Protein AF-A0A414PH67-F1 (afdb_monomer_lite)

Organism: Bacteroides stercoris (NCBI:txid46506)

pLDDT: mean 75.71, std 13.13, range [43.91, 96.31]

Sequence (136 aa):
MNRTLLLMAVAAVATSGVKAQSVTYNHDSPKQNQITVMETGTGALSPELYYTLLHNKYKKSAASKNKLSFRTLAGVNLYNQTDEAEAIDSALVKRAEIEALNVADRQIDLAWLAEGDKINAQMERLQRNIDRIPLA

InterPro domains:
  IPR032492 Domain of unknown function DUF5045 [PF16464] (20-104)

Structure (mmCIF, N/CA/C/O backbone):
data_AF-A0A414PH67-F1
#
_entry.id   AF-A0A414PH67-F1
#
loop_
_atom_site.group_PDB
_atom_site.id
_atom_site.type_symbol
_atom_site.label_atom_id
_atom_site.label_alt_id
_atom_site.label_comp_id
_atom_site.label_asym_id
_atom_site.label_entity_id
_atom_site.label_seq_id
_atom_site.pdbx_PDB_ins_code
_atom_site.Cartn_x
_atom_site.Cartn_y
_atom_site.Cartn_z
_atom_site.occupancy
_atom_site.B_iso_or_equiv
_atom_site.auth_seq_id
_atom_site.auth_comp_id
_atom_site.auth_asym_id
_atom_site.auth_atom_id
_atom_site.pdbx_PDB_model_num
ATOM 1 N N . MET A 1 1 ? -44.692 -0.271 61.054 1.00 55.62 1 MET A N 1
ATOM 2 C CA . MET A 1 1 ? -43.403 0.014 60.385 1.00 55.62 1 MET A CA 1
ATOM 3 C C . MET A 1 1 ? -43.118 1.506 60.523 1.00 55.62 1 MET A C 1
ATOM 5 O O . MET A 1 1 ? -43.951 2.300 60.107 1.00 55.62 1 MET A O 1
ATOM 9 N N . ASN A 1 2 ? -42.031 1.890 61.199 1.00 71.19 2 ASN A N 1
ATOM 10 C CA . ASN A 1 2 ? -41.754 3.292 61.549 1.00 71.19 2 ASN A CA 1
ATOM 11 C C . ASN A 1 2 ? -41.468 4.132 60.291 1.00 71.19 2 ASN A C 1
ATOM 13 O O . ASN A 1 2 ? -40.775 3.665 59.390 1.00 71.19 2 ASN A O 1
ATOM 17 N N . ARG A 1 3 ? -41.973 5.375 60.233 1.00 72.75 3 ARG A N 1
ATOM 18 C CA . ARG A 1 3 ? -41.802 6.306 59.091 1.00 72.75 3 ARG A CA 1
ATOM 19 C C . ARG A 1 3 ? -40.335 6.502 58.683 1.00 72.75 3 ARG A C 1
ATOM 21 O O . ARG A 1 3 ? -40.037 6.630 57.501 1.00 72.75 3 ARG A O 1
ATOM 28 N N . THR A 1 4 ? -39.422 6.449 59.647 1.00 74.44 4 THR A N 1
ATOM 29 C CA . THR A 1 4 ? -37.966 6.472 59.444 1.00 74.44 4 THR A CA 1
ATOM 30 C C . THR A 1 4 ? -37.451 5.260 58.670 1.00 74.44 4 THR A C 1
ATOM 32 O O . THR A 1 4 ? -36.595 5.407 57.804 1.00 74.44 4 THR A O 1
ATOM 35 N N . LEU A 1 5 ? -38.003 4.073 58.928 1.00 73.38 5 LEU A N 1
ATOM 36 C CA . LEU A 1 5 ? -37.645 2.848 58.211 1.00 73.38 5 LEU A CA 1
ATOM 37 C C . LEU A 1 5 ? -38.124 2.902 56.753 1.00 73.38 5 LEU A C 1
ATOM 39 O O . LEU A 1 5 ? -37.423 2.457 55.850 1.00 73.38 5 LEU A O 1
ATOM 43 N N . LEU A 1 6 ? -39.298 3.501 56.525 1.00 75.12 6 LEU A N 1
ATOM 44 C CA . LEU A 1 6 ? -39.860 3.695 55.189 1.00 75.12 6 LEU A CA 1
ATOM 45 C C . LEU A 1 6 ? -39.010 4.669 54.356 1.00 75.12 6 LEU A C 1
ATOM 47 O O . LEU A 1 6 ? -38.718 4.394 53.198 1.00 75.12 6 LEU A O 1
ATOM 51 N N . LEU A 1 7 ? -38.568 5.778 54.956 1.00 74.50 7 LEU A N 1
ATOM 52 C CA . LEU A 1 7 ? -37.703 6.762 54.296 1.00 74.50 7 LEU A CA 1
ATOM 53 C C . LEU A 1 7 ? -36.320 6.188 53.958 1.00 74.50 7 LEU A C 1
ATOM 55 O O . LEU A 1 7 ? -35.813 6.435 52.867 1.00 74.50 7 LEU A O 1
ATOM 59 N N . MET A 1 8 ? -35.745 5.371 54.844 1.00 74.62 8 MET A N 1
ATOM 60 C CA . MET A 1 8 ? -34.492 4.655 54.572 1.00 74.62 8 MET A CA 1
ATOM 61 C C . MET A 1 8 ? -34.643 3.636 53.436 1.00 74.62 8 MET A C 1
ATOM 63 O O . MET A 1 8 ? -33.768 3.540 52.578 1.00 74.62 8 MET A O 1
ATOM 67 N N . ALA A 1 9 ? -35.767 2.916 53.385 1.00 72.31 9 ALA A N 1
ATOM 68 C CA . ALA A 1 9 ? -36.053 1.986 52.296 1.00 72.31 9 ALA A CA 1
ATOM 69 C C . ALA A 1 9 ? -36.214 2.713 50.949 1.00 72.31 9 ALA A C 1
ATOM 71 O O . ALA A 1 9 ? -35.656 2.277 49.946 1.00 72.31 9 ALA A O 1
ATOM 72 N N . VAL A 1 10 ? -36.907 3.856 50.925 1.00 73.25 10 VAL A N 1
ATOM 73 C CA . VAL A 1 10 ? -37.058 4.679 49.713 1.00 73.25 10 VAL A CA 1
ATOM 74 C C . VAL A 1 10 ? -35.713 5.255 49.260 1.00 73.25 10 VAL A C 1
ATOM 76 O O . VAL A 1 10 ? -35.418 5.226 48.068 1.00 73.25 10 VAL A O 1
ATOM 79 N N . ALA A 1 11 ? -34.864 5.706 50.187 1.00 67.00 11 ALA A N 1
ATOM 80 C CA . ALA A 1 11 ? -33.522 6.190 49.864 1.00 67.00 11 ALA A CA 1
ATOM 81 C C . ALA A 1 11 ? -32.620 5.078 49.294 1.00 67.00 11 ALA A C 1
ATOM 83 O O . ALA A 1 11 ? -31.913 5.309 48.316 1.00 67.00 11 ALA A O 1
ATOM 84 N N . ALA A 1 12 ? -32.687 3.860 49.844 1.00 64.81 12 ALA A N 1
ATOM 85 C CA . ALA A 1 12 ? -31.940 2.704 49.343 1.00 64.81 12 ALA A CA 1
ATOM 86 C C . ALA A 1 12 ? -32.423 2.232 47.957 1.00 64.81 12 ALA A C 1
ATOM 88 O O . ALA A 1 12 ? -31.626 1.806 47.122 1.00 64.81 12 ALA A O 1
ATOM 89 N N . VAL A 1 13 ? -33.726 2.342 47.677 1.00 65.06 13 VAL A N 1
ATOM 90 C CA . VAL A 1 13 ? -34.279 2.043 46.347 1.00 65.06 13 VAL A CA 1
ATOM 91 C C . VAL A 1 13 ? -33.908 3.139 45.343 1.00 65.06 13 VAL A C 1
ATOM 93 O O . VAL A 1 13 ? -33.532 2.823 44.215 1.00 65.06 13 VAL A O 1
ATOM 96 N N . ALA A 1 14 ? -33.916 4.413 45.744 1.00 61.00 14 ALA A N 1
ATOM 97 C CA . ALA A 1 14 ? -33.525 5.525 44.878 1.00 61.00 14 ALA A CA 1
ATOM 98 C C . ALA A 1 14 ? -32.042 5.458 44.457 1.00 61.00 14 ALA A C 1
ATOM 100 O O . ALA A 1 14 ? -31.715 5.778 43.315 1.00 61.00 14 ALA A O 1
ATOM 101 N N . THR A 1 15 ? -31.146 4.974 45.326 1.00 56.97 15 THR A N 1
ATOM 102 C CA . THR A 1 15 ? -29.723 4.783 44.985 1.00 56.97 15 THR A CA 1
ATOM 103 C C . THR A 1 15 ? -29.467 3.552 44.112 1.00 56.97 15 THR A C 1
ATOM 105 O O . THR A 1 15 ? -28.505 3.546 43.345 1.00 56.97 15 THR A O 1
ATOM 108 N N . SER A 1 16 ? -30.354 2.549 44.131 1.00 54.69 16 SER A N 1
ATOM 109 C CA . SER A 1 16 ? -30.274 1.376 43.241 1.00 54.69 16 SER A CA 1
ATOM 110 C C . SER A 1 16 ? -30.585 1.685 41.764 1.00 54.69 16 SER A C 1
ATOM 112 O O . SER A 1 16 ? -30.318 0.866 40.884 1.00 54.69 16 SER A O 1
ATOM 114 N N . GLY A 1 17 ? -31.111 2.884 41.481 1.00 49.34 17 GLY A N 1
ATOM 115 C CA . GLY A 1 17 ? -31.443 3.362 40.137 1.00 49.34 17 GLY A CA 1
ATOM 116 C C . GLY A 1 17 ? -30.322 4.119 39.420 1.00 49.34 17 GLY A C 1
ATOM 117 O O . GLY A 1 17 ? -30.466 4.412 38.232 1.00 49.34 17 GLY A O 1
ATOM 118 N N . VAL A 1 18 ? -29.197 4.416 40.084 1.00 47.62 18 VAL A N 1
ATOM 119 C CA . VAL A 1 18 ? -28.040 5.033 39.420 1.00 47.62 18 VAL A CA 1
ATOM 120 C C . VAL A 1 18 ? -27.330 3.953 38.610 1.00 47.62 18 VAL A C 1
ATOM 122 O O . VAL A 1 18 ? -26.322 3.376 39.014 1.00 47.62 18 VAL A O 1
ATOM 125 N N . LYS A 1 19 ? -27.871 3.664 37.424 1.00 49.44 19 LYS A N 1
ATOM 126 C CA . LYS A 1 19 ? -27.098 3.066 36.342 1.00 49.44 19 LYS A CA 1
ATOM 127 C C . LYS A 1 19 ? -25.987 4.068 36.051 1.00 49.44 19 LYS A C 1
ATOM 129 O O . LYS A 1 19 ? -26.201 5.036 35.326 1.00 49.44 19 LYS A O 1
ATOM 134 N N . ALA A 1 20 ? -24.811 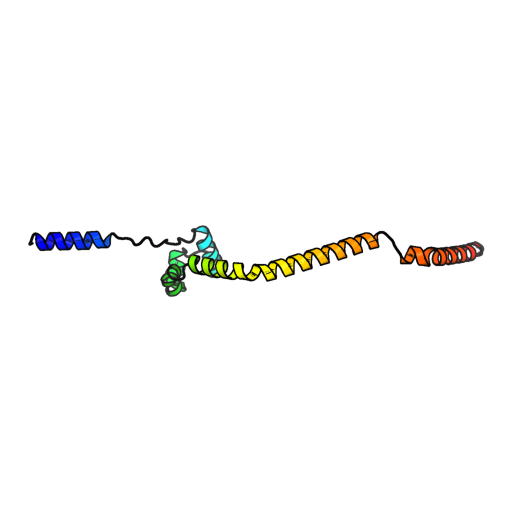3.861 36.647 1.00 43.91 20 ALA A N 1
ATOM 135 C CA . ALA A 1 20 ? -23.584 4.429 36.120 1.00 43.91 20 ALA A CA 1
ATOM 136 C C . ALA A 1 20 ? -23.653 4.225 34.607 1.00 43.91 20 ALA A C 1
ATOM 138 O O . ALA A 1 20 ? -23.951 3.113 34.160 1.00 43.91 20 ALA A O 1
ATOM 139 N N . GLN A 1 21 ? -23.498 5.303 33.843 1.00 43.97 21 GLN A N 1
ATOM 140 C CA . GLN A 1 21 ? -23.521 5.265 32.392 1.00 43.97 21 GLN A CA 1
ATOM 141 C C . GLN A 1 21 ? -22.289 4.475 31.941 1.00 43.97 21 GLN A C 1
ATOM 143 O O . GLN A 1 21 ? -21.279 5.024 31.515 1.00 43.97 21 GLN A O 1
ATOM 148 N N . SER A 1 22 ? -22.344 3.150 32.084 1.00 47.72 22 SER A N 1
ATOM 149 C CA . SER A 1 22 ? -21.497 2.264 31.329 1.00 47.72 22 SER A CA 1
ATOM 150 C C . SER A 1 22 ? -21.891 2.569 29.903 1.00 47.72 22 SER A C 1
ATOM 152 O O . SER A 1 22 ? -23.043 2.353 29.523 1.00 47.72 22 SER A O 1
ATOM 154 N N . VAL A 1 23 ? -20.963 3.114 29.129 1.00 46.81 23 VAL A N 1
ATOM 155 C CA . VAL A 1 23 ? -21.022 2.980 27.683 1.00 46.81 23 VAL A CA 1
ATOM 156 C C . VAL A 1 23 ? -20.987 1.476 27.456 1.00 46.81 23 VAL A C 1
ATOM 158 O O . VAL A 1 23 ? -19.926 0.857 27.407 1.00 46.81 23 VAL A O 1
ATOM 161 N N . THR A 1 24 ? -22.163 0.852 27.485 1.00 45.94 24 THR A N 1
ATOM 162 C CA . THR A 1 24 ? -22.323 -0.554 27.188 1.00 45.94 24 THR A CA 1
ATOM 163 C C . THR A 1 24 ? -22.006 -0.610 25.711 1.00 45.94 24 THR A C 1
ATOM 165 O O . THR A 1 24 ? -22.827 -0.239 24.876 1.00 45.94 24 THR A O 1
ATOM 168 N N . TYR A 1 25 ? -20.758 -0.945 25.388 1.00 55.03 25 TYR A N 1
ATOM 169 C CA . TYR A 1 25 ? -20.358 -1.262 24.033 1.00 55.03 25 TYR A CA 1
ATOM 170 C C . TYR A 1 25 ? -21.106 -2.540 23.661 1.00 55.03 25 TYR A C 1
ATOM 172 O O . TYR A 1 25 ? -20.607 -3.654 23.807 1.00 55.03 25 TYR A O 1
ATOM 180 N N . ASN A 1 26 ? -22.362 -2.363 23.257 1.00 54.97 26 ASN A N 1
ATOM 181 C CA . ASN A 1 26 ? -23.106 -3.358 22.527 1.00 54.97 26 ASN A CA 1
ATOM 182 C C . ASN A 1 26 ? -22.326 -3.510 21.231 1.00 54.97 26 ASN A C 1
ATOM 184 O O . ASN A 1 26 ? -22.319 -2.614 20.387 1.00 54.97 26 ASN A O 1
ATOM 188 N N . HIS A 1 27 ? -21.575 -4.602 21.111 1.00 57.59 27 HIS A N 1
ATOM 189 C CA . HIS A 1 27 ? -21.061 -4.965 19.805 1.00 57.59 27 HIS A CA 1
ATOM 190 C C . HIS A 1 27 ? -22.285 -5.085 18.901 1.00 57.59 27 HIS A C 1
ATOM 192 O O . HIS A 1 27 ? -23.223 -5.807 19.238 1.00 57.59 27 HIS A O 1
ATOM 198 N N . ASP A 1 28 ? -22.286 -4.338 17.804 1.00 62.84 28 ASP A N 1
ATOM 199 C CA . ASP A 1 28 ? -23.371 -4.366 16.835 1.00 62.84 28 ASP A CA 1
ATOM 200 C C . ASP A 1 28 ? -23.684 -5.828 16.483 1.00 62.84 28 ASP A C 1
ATOM 202 O O . ASP A 1 28 ? -22.756 -6.603 16.217 1.00 62.84 28 ASP A O 1
ATOM 206 N N . SER A 1 29 ? -24.960 -6.224 16.527 1.00 65.19 29 SER A N 1
ATOM 207 C CA . SER A 1 29 ? -25.392 -7.620 16.326 1.00 65.19 29 SER A CA 1
ATOM 208 C C . SER A 1 29 ? -24.732 -8.299 15.106 1.00 65.19 29 SER A C 1
ATOM 210 O O . SER A 1 29 ? -24.298 -9.448 15.237 1.00 65.19 29 SER A O 1
ATOM 212 N N . PRO A 1 30 ? -24.511 -7.605 13.967 1.00 65.62 30 PRO A N 1
ATOM 213 C CA . PRO A 1 30 ? -23.796 -8.178 12.826 1.00 65.62 30 PRO A CA 1
ATOM 214 C C . PRO A 1 30 ? -22.339 -8.570 13.119 1.00 65.62 30 PRO A C 1
ATOM 216 O O . PRO A 1 30 ? -21.874 -9.613 12.666 1.00 65.62 30 PRO A O 1
ATOM 219 N N . LYS A 1 31 ? -21.607 -7.770 13.906 1.00 65.25 31 LYS A N 1
ATOM 220 C CA . LYS A 1 31 ? -20.196 -8.042 14.241 1.00 65.25 31 LYS A CA 1
ATOM 221 C C . LYS A 1 31 ? -20.057 -9.195 15.223 1.00 65.25 31 LYS A C 1
ATOM 223 O O . LYS A 1 31 ? -19.097 -9.955 15.147 1.00 65.25 31 LYS A O 1
ATOM 228 N N . GLN A 1 32 ? -21.013 -9.323 16.137 1.00 69.62 32 GLN A N 1
ATOM 229 C CA . GLN A 1 32 ? -21.071 -10.467 17.036 1.00 69.62 32 GLN A CA 1
ATOM 230 C C . GLN A 1 32 ? -21.346 -11.759 16.262 1.00 69.62 32 GLN A C 1
ATOM 232 O O . GLN A 1 32 ? -20.598 -12.721 16.409 1.00 69.62 32 GLN A O 1
ATOM 237 N N . ASN A 1 33 ? -22.347 -11.746 15.374 1.00 68.19 33 ASN A N 1
ATOM 238 C CA . ASN A 1 33 ? -22.663 -12.896 14.529 1.00 68.19 33 ASN A CA 1
ATOM 239 C C . ASN A 1 33 ? -21.486 -13.299 13.636 1.00 68.19 33 ASN A C 1
ATOM 241 O O . ASN A 1 33 ? -21.255 -14.488 13.453 1.00 68.19 33 ASN A O 1
ATOM 245 N N . GLN A 1 34 ? -20.704 -12.343 13.127 1.00 70.25 34 GLN A N 1
ATOM 246 C CA . GLN A 1 34 ? -19.518 -12.654 12.329 1.00 70.25 34 GLN A CA 1
ATOM 247 C C . GLN A 1 34 ? -18.483 -13.466 13.123 1.00 70.25 34 GLN A C 1
ATOM 249 O O . GLN A 1 34 ? -17.988 -14.474 12.627 1.00 70.25 34 GLN A O 1
ATOM 254 N N . ILE A 1 35 ? -18.187 -13.068 14.365 1.00 66.94 35 ILE A N 1
ATOM 255 C CA . ILE A 1 35 ? -17.257 -13.806 15.234 1.00 66.94 35 ILE A CA 1
ATOM 256 C C . ILE A 1 35 ? -17.841 -15.177 15.593 1.00 66.94 35 ILE A C 1
ATOM 258 O O . ILE A 1 35 ? -17.153 -16.184 15.485 1.00 66.94 35 ILE A O 1
ATOM 262 N N . THR A 1 36 ? -19.131 -15.248 15.925 1.00 67.50 36 THR A N 1
ATOM 263 C CA . THR A 1 36 ? -19.800 -16.513 16.257 1.00 67.50 36 THR A CA 1
ATOM 264 C C . THR A 1 36 ? -19.827 -17.499 15.086 1.00 67.50 36 THR A C 1
ATOM 266 O O . THR A 1 36 ? -19.603 -18.693 15.286 1.00 67.50 36 THR A O 1
ATOM 269 N N . VAL A 1 37 ? -20.065 -17.032 13.858 1.00 68.44 37 VAL A N 1
ATOM 270 C CA . VAL A 1 37 ? -20.004 -17.875 12.655 1.00 68.44 37 VAL A CA 1
ATOM 271 C C . VAL A 1 37 ? -18.573 -18.354 12.404 1.00 68.44 37 VAL A C 1
ATOM 273 O O . VAL A 1 37 ? -18.385 -19.536 12.132 1.00 68.44 37 VAL A O 1
ATOM 276 N N . MET A 1 38 ? -17.570 -17.483 12.561 1.00 70.75 38 MET A N 1
ATOM 277 C CA . MET A 1 38 ? -16.163 -17.866 12.387 1.00 70.75 38 MET A CA 1
ATOM 278 C C . MET A 1 38 ? -15.673 -18.860 13.448 1.00 70.75 38 MET A C 1
ATOM 280 O O . MET A 1 38 ? -14.887 -19.744 13.124 1.00 70.75 38 MET A O 1
ATOM 284 N N . GLU A 1 39 ? -16.134 -18.749 14.695 1.00 69.31 39 GLU A N 1
ATOM 285 C CA . GLU A 1 39 ? -15.643 -19.582 15.803 1.00 69.31 39 GLU A CA 1
ATOM 286 C C . GLU A 1 39 ? -16.446 -20.881 15.999 1.00 69.31 39 GLU A C 1
ATOM 288 O O . GLU A 1 39 ? -15.883 -21.887 16.424 1.00 69.31 39 GLU A O 1
ATOM 293 N N . THR A 1 40 ? -17.740 -20.903 15.659 1.00 64.81 40 THR A N 1
ATOM 294 C CA . THR A 1 40 ? -18.613 -22.087 15.845 1.00 64.81 40 THR A CA 1
ATOM 295 C C . THR A 1 40 ? -18.947 -22.811 14.537 1.00 64.81 40 THR A C 1
ATOM 297 O O . THR A 1 40 ? -19.612 -23.845 14.559 1.00 64.81 40 THR A O 1
ATOM 300 N N . GLY A 1 41 ? -18.549 -22.263 13.384 1.00 62.00 41 GLY A N 1
ATOM 301 C CA . GLY A 1 41 ? -18.748 -22.843 12.050 1.00 62.00 41 GLY A CA 1
ATOM 302 C C . GLY A 1 41 ? -20.193 -22.851 11.529 1.00 62.00 41 GLY A C 1
ATOM 303 O O . GLY A 1 41 ? -20.397 -22.910 10.322 1.00 62.00 41 GLY A O 1
ATOM 304 N N . THR A 1 42 ? -21.205 -22.765 12.400 1.00 61.44 42 THR A N 1
ATOM 305 C CA . THR A 1 42 ? -22.628 -22.913 12.022 1.00 61.44 42 THR A CA 1
ATOM 306 C C . THR A 1 42 ? -23.541 -21.782 12.495 1.00 61.44 42 THR A C 1
ATOM 308 O O . THR A 1 42 ? -24.713 -21.763 12.135 1.00 61.44 42 THR A O 1
ATOM 311 N N . GLY A 1 43 ? -23.049 -20.837 13.306 1.00 62.16 43 GLY A N 1
ATOM 312 C CA . GLY A 1 43 ? -23.868 -19.732 13.830 1.00 62.16 43 GLY A CA 1
ATOM 313 C C . GLY A 1 43 ? -25.056 -20.168 14.705 1.00 62.16 43 GLY A C 1
ATOM 314 O O . GLY A 1 43 ? -25.951 -19.367 14.953 1.00 62.16 43 GLY A O 1
ATOM 315 N N . ALA A 1 44 ? -25.089 -21.425 15.167 1.00 65.12 44 ALA A N 1
ATOM 316 C CA . ALA A 1 44 ? -26.235 -22.001 15.877 1.00 65.12 44 ALA A CA 1
ATOM 317 C C . ALA A 1 44 ? -26.466 -21.403 17.278 1.00 65.12 44 ALA A C 1
ATOM 319 O O . ALA A 1 44 ? -27.573 -21.464 17.811 1.00 65.12 44 ALA A O 1
ATOM 320 N N . LEU A 1 45 ? -25.425 -20.834 17.890 1.00 67.81 45 LEU A N 1
ATOM 321 C CA . LEU A 1 45 ? -25.516 -20.159 19.180 1.00 67.81 45 LEU A CA 1
ATOM 322 C C . LEU A 1 45 ? -25.716 -18.663 18.945 1.00 67.81 45 LEU A C 1
ATOM 324 O O . LEU A 1 45 ? -24.986 -18.065 18.163 1.00 67.81 45 LEU A O 1
ATOM 328 N N . SER A 1 46 ? -26.657 -18.032 19.653 1.00 74.12 46 SER A N 1
ATOM 329 C CA . SER A 1 46 ? -26.679 -16.567 19.688 1.00 74.12 46 SER A CA 1
ATOM 330 C C . SER A 1 46 ? -25.391 -16.061 20.349 1.00 74.12 46 SER A C 1
ATOM 332 O O . SER A 1 46 ? -24.855 -16.744 21.231 1.00 74.12 46 SER A O 1
ATOM 334 N N . PRO A 1 47 ? -24.884 -14.871 19.991 1.00 72.50 47 PRO A N 1
ATOM 335 C CA . PRO A 1 47 ? -23.651 -14.358 20.580 1.00 72.50 47 PRO A CA 1
ATOM 336 C C . PRO A 1 47 ? -23.669 -14.299 22.107 1.00 72.50 47 PRO A C 1
ATOM 338 O O . PRO A 1 47 ? -22.673 -14.597 22.763 1.00 72.50 47 PRO A O 1
ATOM 341 N N . GLU A 1 48 ? -24.823 -13.971 22.686 1.00 78.19 48 GLU A N 1
ATOM 342 C CA . GLU A 1 48 ? -25.005 -13.946 24.134 1.00 78.19 48 GLU A CA 1
ATOM 343 C C . GLU A 1 48 ? -24.821 -15.338 24.753 1.00 78.19 48 GLU A C 1
ATOM 345 O O . GLU A 1 48 ? -24.139 -15.478 25.773 1.00 78.19 48 GLU A O 1
ATOM 350 N N . LEU A 1 49 ? -25.363 -16.384 24.120 1.00 80.38 49 LEU A N 1
ATOM 351 C CA . LEU A 1 49 ? -25.193 -17.763 24.576 1.00 80.38 49 LEU A CA 1
ATOM 352 C C . LEU A 1 49 ? -23.750 -18.237 24.366 1.00 80.38 49 LEU A C 1
ATOM 354 O O . LEU A 1 49 ? -23.147 -18.795 25.280 1.00 80.38 49 LEU A O 1
ATOM 358 N N . TYR A 1 50 ? -23.171 -17.939 23.203 1.00 80.56 50 TYR A N 1
ATOM 359 C CA . TYR A 1 50 ? -21.791 -18.264 22.853 1.00 80.56 50 TYR A CA 1
ATOM 360 C C . TYR A 1 50 ? -20.789 -17.700 23.875 1.00 80.56 50 TYR A C 1
ATOM 362 O O . TYR A 1 50 ? -20.012 -18.445 24.481 1.00 80.56 50 TYR A O 1
ATOM 370 N N . TYR A 1 51 ? -20.850 -16.390 24.143 1.00 79.94 51 TYR A N 1
ATOM 371 C CA . TYR A 1 51 ? -19.945 -15.743 25.092 1.00 79.94 51 TYR A CA 1
ATOM 372 C C . TYR A 1 51 ? -20.213 -16.147 26.542 1.00 79.94 51 TYR A C 1
ATOM 374 O O . TYR A 1 51 ? -19.296 -16.113 27.357 1.00 79.94 51 TYR A O 1
ATOM 382 N N . THR A 1 52 ? -21.432 -16.556 26.887 1.00 84.00 52 THR A N 1
ATOM 383 C CA . THR A 1 52 ? -21.744 -17.029 28.243 1.00 84.00 52 THR A CA 1
ATOM 384 C C . THR A 1 52 ? -21.236 -18.448 28.488 1.00 84.00 52 THR A C 1
ATOM 386 O O . THR A 1 52 ? -20.699 -18.714 29.563 1.00 84.00 52 THR A O 1
ATOM 389 N N . LEU A 1 53 ? -21.370 -19.347 27.510 1.00 84.06 53 LEU A N 1
ATOM 390 C CA . LEU A 1 53 ? -20.991 -20.755 27.653 1.00 84.06 53 LEU A CA 1
ATOM 391 C C . LEU A 1 53 ? -19.489 -20.976 27.460 1.00 84.06 53 LEU A C 1
ATOM 393 O O . LEU A 1 53 ? -18.868 -21.679 28.252 1.00 84.06 53 LEU A O 1
ATOM 397 N N . LEU A 1 54 ? -18.900 -20.357 26.435 1.00 83.38 54 LEU A N 1
ATOM 398 C CA . LEU A 1 54 ? -17.532 -20.665 26.007 1.00 83.38 54 LEU A CA 1
ATOM 399 C C . LEU A 1 54 ? -16.520 -19.577 26.396 1.00 83.38 54 LEU A C 1
ATOM 401 O O . LEU A 1 54 ? -15.348 -19.872 26.606 1.00 83.38 54 LEU A O 1
ATOM 405 N N . HIS A 1 55 ? -16.961 -18.325 26.572 1.00 80.31 55 HIS A N 1
ATOM 406 C CA . HIS A 1 55 ? -16.065 -17.170 26.744 1.00 80.31 55 HIS A CA 1
ATOM 407 C C . HIS A 1 55 ? -16.459 -16.242 27.913 1.00 80.31 55 HIS A C 1
ATOM 409 O O . HIS A 1 55 ? -16.243 -15.027 27.878 1.00 80.31 55 HIS A O 1
ATOM 415 N N . ASN A 1 56 ? -16.994 -16.809 29.003 1.00 84.25 56 ASN A N 1
ATOM 416 C CA . ASN A 1 56 ? -17.588 -16.040 30.109 1.00 84.25 56 ASN A CA 1
ATOM 417 C C . ASN A 1 56 ? -16.587 -15.094 30.800 1.00 84.25 56 ASN A C 1
ATOM 419 O O . ASN A 1 56 ? -16.913 -13.969 31.179 1.00 84.25 56 ASN A O 1
ATOM 423 N N . LYS A 1 57 ? -15.326 -15.529 30.939 1.00 82.44 57 LYS A N 1
ATOM 424 C CA . LYS A 1 57 ? -14.247 -14.696 31.502 1.00 82.44 57 LYS A CA 1
ATOM 425 C C . LYS A 1 57 ? -13.979 -13.457 30.642 1.00 82.44 57 LYS A C 1
ATOM 427 O O . LYS A 1 57 ? -13.774 -12.365 31.176 1.00 82.44 57 LYS A O 1
ATOM 432 N N . TYR A 1 58 ? -14.004 -13.618 29.318 1.00 77.94 58 TYR A N 1
ATOM 433 C CA . TYR A 1 58 ? -13.863 -12.507 28.383 1.00 77.94 58 TYR A CA 1
ATOM 434 C C . TYR A 1 58 ? -15.060 -11.561 28.501 1.00 77.94 58 TYR A C 1
ATOM 436 O O . TYR A 1 58 ? -14.855 -10.381 28.761 1.00 77.94 58 TYR A O 1
ATOM 444 N N . LYS A 1 59 ? -16.296 -12.077 28.456 1.00 80.12 59 LYS A N 1
ATOM 445 C CA . LYS A 1 59 ? -17.529 -11.281 28.607 1.00 80.12 59 LYS A CA 1
ATOM 446 C C . LYS A 1 59 ? -17.514 -10.385 29.854 1.00 80.12 59 LYS A C 1
ATOM 448 O O . LYS A 1 59 ? -17.817 -9.200 29.765 1.00 80.12 59 LYS A O 1
ATOM 453 N N . LYS A 1 60 ? -17.0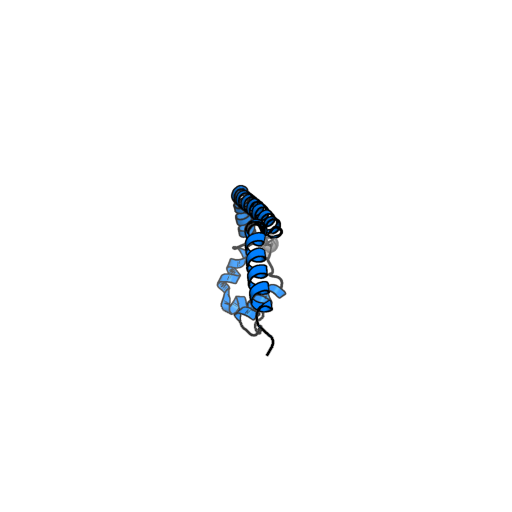95 -10.927 31.004 1.00 81.69 60 LYS A N 1
ATOM 454 C CA . LYS A 1 60 ? -17.026 -10.194 32.284 1.00 81.69 60 LYS A CA 1
ATOM 455 C C . LYS A 1 60 ? -15.975 -9.077 32.315 1.00 81.69 60 LYS A C 1
ATOM 457 O O . LYS A 1 60 ? -16.144 -8.118 33.058 1.00 81.69 60 LYS A O 1
ATOM 462 N N . SER A 1 61 ? -14.896 -9.198 31.540 1.00 76.00 61 SER A N 1
ATOM 463 C CA . SER A 1 61 ? -13.782 -8.233 31.522 1.00 76.00 61 SER A CA 1
ATOM 464 C C . SER A 1 61 ? -13.734 -7.363 30.263 1.00 76.00 61 SER A C 1
ATOM 466 O O . SER A 1 61 ? -12.977 -6.401 30.206 1.00 76.00 61 SER A O 1
ATOM 468 N N . ALA A 1 62 ? -14.545 -7.655 29.247 1.00 72.44 62 ALA A N 1
ATOM 469 C CA . ALA A 1 62 ? -14.535 -6.925 27.983 1.00 72.44 62 ALA A CA 1
ATOM 470 C C . ALA A 1 62 ? -14.909 -5.445 28.163 1.00 72.44 62 ALA A C 1
ATOM 472 O O . ALA A 1 62 ? -14.298 -4.580 27.540 1.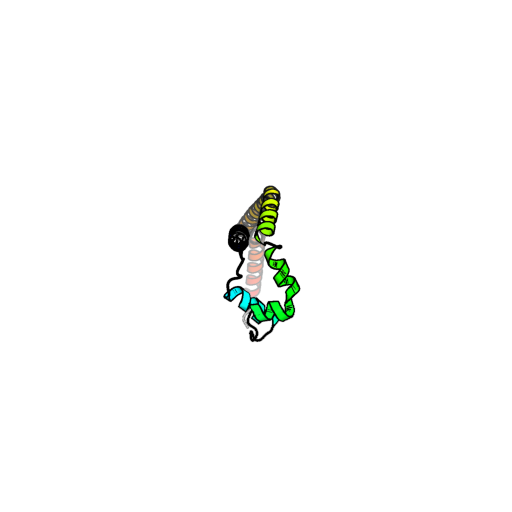00 72.44 62 ALA A O 1
ATOM 473 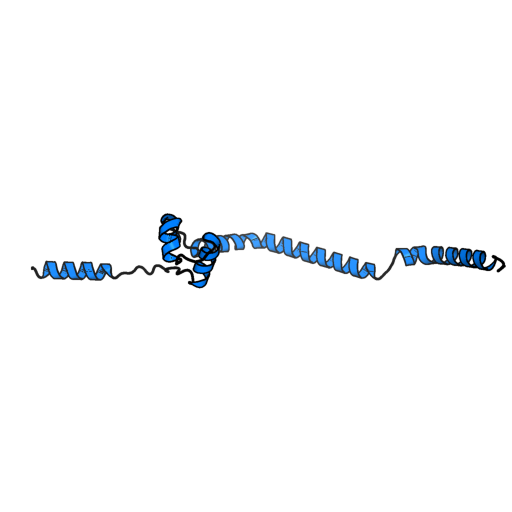N N . ALA A 1 63 ? -15.854 -5.147 29.062 1.00 67.69 63 ALA A N 1
ATOM 474 C CA . ALA A 1 63 ? -16.258 -3.774 29.367 1.00 67.69 63 ALA A CA 1
ATOM 475 C C . ALA A 1 63 ? -15.151 -2.969 30.074 1.00 67.69 63 ALA A C 1
ATOM 477 O O . ALA A 1 63 ? -14.995 -1.779 29.807 1.00 67.69 63 ALA A O 1
ATOM 478 N N . SER A 1 64 ? -14.360 -3.610 30.946 1.00 66.19 64 SER A N 1
ATOM 479 C CA . SER A 1 64 ? -13.233 -2.955 31.626 1.00 66.19 64 SER A CA 1
ATOM 480 C C . SER A 1 64 ? -12.008 -2.813 30.724 1.00 66.19 64 SER A C 1
ATOM 482 O O . SER A 1 64 ? -11.263 -1.845 30.846 1.00 66.19 64 SER A O 1
ATOM 484 N N . LYS A 1 65 ? -11.839 -3.709 29.746 1.00 66.12 65 LYS A N 1
ATOM 485 C CA . LYS A 1 65 ? -10.861 -3.598 28.651 1.00 66.12 65 LYS A CA 1
ATOM 486 C C . LYS A 1 65 ? -11.342 -2.652 27.547 1.00 66.12 65 LYS A C 1
ATOM 488 O O . LYS A 1 65 ? -11.220 -2.965 26.363 1.00 66.12 65 LYS A O 1
ATOM 493 N N . ASN A 1 66 ? -11.920 -1.520 27.945 1.00 62.88 66 ASN A N 1
ATOM 494 C CA . ASN A 1 66 ? -12.550 -0.551 27.063 1.00 62.88 66 ASN A CA 1
ATOM 495 C C . ASN A 1 66 ? -11.662 -0.282 25.836 1.00 62.88 66 ASN A C 1
ATOM 497 O O . ASN A 1 66 ? -10.563 0.255 25.942 1.00 62.88 66 ASN A O 1
ATOM 501 N N . LYS A 1 67 ? -12.142 -0.657 24.646 1.00 66.75 67 LYS A N 1
ATOM 502 C CA . LYS A 1 67 ? -11.409 -0.425 23.395 1.00 66.75 67 LYS A CA 1
ATOM 503 C C . LYS A 1 67 ? -11.109 1.058 23.185 1.00 66.75 67 LYS A C 1
ATOM 505 O O . LYS A 1 67 ? -10.158 1.376 22.484 1.00 66.75 67 LYS A O 1
ATOM 510 N N . LEU A 1 68 ? -11.889 1.957 23.787 1.00 66.88 68 LEU A N 1
ATOM 511 C CA . LEU A 1 68 ? -11.648 3.391 23.729 1.00 66.88 68 LEU A CA 1
ATOM 512 C C . LEU A 1 68 ? -10.313 3.771 24.371 1.00 66.88 68 LEU A C 1
ATOM 514 O O . LEU A 1 68 ? -9.553 4.476 23.727 1.00 66.88 68 LEU A O 1
ATOM 518 N N . SER A 1 69 ? -9.974 3.272 25.564 1.00 68.56 69 SER A N 1
ATOM 519 C CA . SER A 1 69 ? -8.698 3.617 26.210 1.00 68.56 69 SER A CA 1
ATOM 520 C C . SER A 1 69 ? -7.498 3.053 25.447 1.00 68.56 69 SER A C 1
ATOM 522 O O . SER A 1 69 ? -6.502 3.752 25.289 1.00 68.56 69 SER A O 1
ATOM 524 N N . PHE A 1 70 ? -7.614 1.848 24.880 1.00 71.50 70 PHE A N 1
ATOM 525 C CA . PHE A 1 70 ? -6.597 1.315 23.965 1.00 71.50 70 PHE A CA 1
ATOM 526 C C . PHE A 1 70 ? -6.463 2.150 22.684 1.00 71.50 70 PHE A C 1
ATOM 528 O O . PHE A 1 70 ? -5.346 2.404 22.244 1.00 71.50 70 PHE A O 1
ATOM 535 N N . ARG A 1 71 ? -7.577 2.616 22.101 1.00 72.56 71 ARG A N 1
ATOM 536 C CA . ARG A 1 71 ? -7.561 3.503 20.924 1.00 72.56 71 ARG A CA 1
ATOM 537 C C . ARG A 1 71 ? -6.964 4.868 21.246 1.00 72.56 71 ARG A C 1
ATOM 539 O O . ARG A 1 71 ? -6.218 5.387 20.429 1.00 72.56 71 ARG A O 1
ATOM 546 N N . THR A 1 72 ? -7.247 5.423 22.421 1.00 76.69 72 THR A N 1
ATOM 547 C CA . THR A 1 72 ? -6.656 6.685 22.872 1.00 76.69 72 THR A CA 1
ATOM 548 C C . THR A 1 72 ? -5.154 6.534 23.079 1.00 76.69 72 THR A C 1
ATOM 550 O O . THR A 1 72 ? -4.397 7.349 22.571 1.00 76.69 72 THR A O 1
ATOM 553 N N . LEU A 1 73 ? -4.704 5.470 23.753 1.00 78.31 73 LEU A N 1
ATOM 554 C CA . LEU A 1 73 ? -3.277 5.225 23.976 1.00 78.31 73 LEU A CA 1
ATOM 555 C C . LEU A 1 73 ? -2.525 4.986 22.658 1.00 78.31 73 LEU A C 1
ATOM 557 O O . LEU A 1 73 ? -1.457 5.551 22.448 1.00 78.31 73 LEU A O 1
ATOM 561 N N . ALA A 1 74 ? -3.099 4.192 21.750 1.00 76.62 74 ALA A N 1
ATOM 562 C CA . ALA A 1 74 ? -2.543 4.001 20.414 1.00 76.62 74 ALA A CA 1
ATOM 563 C C . ALA A 1 74 ? -2.501 5.319 19.625 1.00 76.62 74 ALA A C 1
ATOM 565 O O . ALA A 1 74 ? -1.490 5.615 19.002 1.00 76.62 74 ALA A O 1
ATOM 566 N N . GLY A 1 75 ? -3.554 6.139 19.706 1.00 76.06 75 GLY A N 1
ATOM 567 C CA . GLY A 1 75 ? -3.597 7.467 19.094 1.00 76.06 75 GLY A CA 1
ATOM 568 C C . GLY A 1 75 ? -2.506 8.403 19.616 1.00 76.06 75 GLY A C 1
ATOM 569 O O . GLY A 1 75 ? -1.852 9.062 18.820 1.00 76.06 75 GLY A O 1
ATOM 570 N N . VAL A 1 76 ? -2.252 8.412 20.930 1.00 77.12 76 VAL A N 1
ATOM 571 C CA . VAL A 1 76 ? -1.149 9.182 21.533 1.00 77.12 76 VAL A CA 1
ATOM 572 C C . VAL A 1 76 ? 0.209 8.702 21.019 1.00 77.12 76 VAL A C 1
ATOM 574 O O . VAL A 1 76 ? 1.049 9.524 20.674 1.00 77.12 76 VAL A O 1
ATOM 577 N N . ASN A 1 77 ? 0.418 7.389 20.901 1.00 72.62 77 ASN A N 1
ATOM 578 C CA . ASN A 1 77 ? 1.677 6.846 20.383 1.00 72.62 77 ASN A CA 1
ATOM 579 C C . ASN A 1 77 ? 1.915 7.175 18.899 1.00 72.62 77 ASN A C 1
ATOM 581 O O . ASN A 1 77 ? 3.067 7.334 18.504 1.00 72.62 77 ASN A O 1
ATOM 585 N N . LEU A 1 78 ? 0.857 7.315 18.090 1.00 71.19 78 LEU A N 1
ATOM 586 C CA . LEU A 1 78 ? 0.970 7.715 16.682 1.00 71.19 78 LEU A CA 1
ATOM 587 C C . LEU A 1 78 ? 1.479 9.155 16.512 1.00 71.19 78 LEU A C 1
ATOM 589 O O . LEU A 1 78 ? 2.145 9.437 15.523 1.00 71.19 78 LEU A O 1
ATOM 593 N N . TYR A 1 79 ? 1.230 10.055 17.471 1.00 67.19 79 TYR A N 1
ATOM 594 C CA . TYR A 1 79 ? 1.765 11.423 17.401 1.00 67.19 79 TYR A CA 1
ATOM 595 C C . TYR A 1 79 ? 3.294 11.472 17.433 1.00 67.19 79 TYR A C 1
ATOM 597 O O . TYR A 1 79 ? 3.874 12.400 16.887 1.00 67.19 79 TYR A O 1
ATOM 605 N N . ASN A 1 80 ? 3.947 10.469 18.023 1.00 72.75 80 ASN A N 1
ATOM 606 C CA . ASN A 1 80 ? 5.407 10.396 18.068 1.00 72.75 80 ASN A CA 1
ATOM 607 C C . ASN A 1 80 ? 6.014 9.771 16.797 1.00 72.75 80 ASN A C 1
ATOM 609 O O . ASN A 1 80 ? 7.229 9.649 16.711 1.00 72.75 80 ASN A O 1
ATOM 613 N N . GLN A 1 81 ? 5.187 9.343 15.835 1.00 76.50 81 GLN A N 1
ATOM 614 C CA . GLN A 1 81 ? 5.622 8.709 14.581 1.00 76.50 81 GLN A CA 1
ATOM 615 C C . GLN A 1 81 ? 5.608 9.681 13.392 1.00 76.50 81 GLN A C 1
ATOM 617 O O . GLN A 1 81 ? 5.724 9.249 12.247 1.00 76.50 81 GLN A O 1
ATOM 622 N N . THR A 1 82 ? 5.456 10.987 13.632 1.00 81.06 82 THR A N 1
ATOM 623 C CA . THR A 1 82 ? 5.485 12.011 12.574 1.00 81.06 82 THR A CA 1
ATOM 624 C C . THR A 1 82 ? 6.784 11.967 11.785 1.00 81.06 82 THR A C 1
ATOM 626 O O . THR A 1 82 ? 6.753 11.956 10.560 1.00 81.06 82 THR A O 1
ATOM 629 N N . ASP A 1 83 ? 7.908 11.852 12.487 1.00 82.50 83 ASP A N 1
ATOM 630 C CA . ASP A 1 83 ? 9.238 11.900 11.884 1.00 82.50 83 ASP A CA 1
ATOM 631 C C . ASP A 1 83 ? 9.508 10.637 11.051 1.00 82.50 83 ASP A C 1
ATOM 633 O O . ASP A 1 83 ? 10.090 10.699 9.970 1.00 82.50 83 ASP A O 1
ATOM 637 N N . GLU A 1 84 ? 9.026 9.479 11.519 1.00 83.06 84 GLU A N 1
ATOM 638 C CA . GLU A 1 84 ? 9.084 8.221 10.768 1.00 83.06 84 GLU A CA 1
ATOM 639 C C . GLU A 1 84 ? 8.208 8.284 9.512 1.00 83.06 84 GLU A C 1
ATOM 641 O O . GLU A 1 84 ? 8.635 7.863 8.435 1.00 83.06 84 GLU A O 1
ATOM 646 N N . ALA A 1 85 ? 6.999 8.841 9.628 1.00 83.50 85 ALA A N 1
ATOM 647 C CA . ALA A 1 85 ? 6.099 9.022 8.497 1.00 83.50 85 ALA A CA 1
ATOM 648 C C . ALA A 1 85 ? 6.691 9.976 7.445 1.00 83.50 85 ALA A C 1
ATOM 650 O O . ALA A 1 85 ? 6.639 9.671 6.255 1.00 83.50 85 ALA A O 1
ATOM 651 N N . GLU A 1 86 ? 7.306 11.083 7.869 1.00 86.38 86 GLU A N 1
ATOM 652 C CA . GLU A 1 86 ? 7.966 12.046 6.980 1.00 86.38 86 GLU A CA 1
ATOM 653 C C . GLU A 1 86 ? 9.208 11.446 6.302 1.00 86.38 86 GLU A C 1
ATOM 655 O O . GLU A 1 86 ? 9.422 11.630 5.101 1.00 86.38 86 GLU A O 1
ATOM 660 N N . ALA A 1 87 ? 10.000 10.651 7.030 1.00 89.00 87 ALA A N 1
ATOM 661 C CA . ALA A 1 87 ? 11.137 9.936 6.458 1.00 89.00 87 ALA A CA 1
ATOM 662 C C . ALA A 1 87 ? 10.704 8.922 5.384 1.00 89.00 87 ALA A C 1
ATOM 664 O O . ALA A 1 87 ? 11.343 8.824 4.330 1.00 89.00 87 ALA A O 1
ATOM 665 N N . ILE A 1 88 ? 9.614 8.186 5.629 1.00 89.19 88 ILE A N 1
ATOM 666 C CA . ILE A 1 88 ? 9.035 7.247 4.659 1.00 89.19 88 ILE A CA 1
ATOM 667 C C . ILE A 1 88 ? 8.519 7.997 3.429 1.00 89.19 88 ILE A C 1
ATOM 669 O O . ILE A 1 88 ? 8.834 7.595 2.308 1.00 89.19 88 ILE A O 1
ATOM 673 N N . ASP A 1 89 ? 7.770 9.082 3.619 1.00 93.12 89 ASP A N 1
ATOM 674 C CA . ASP A 1 89 ? 7.231 9.882 2.516 1.00 93.12 89 ASP A CA 1
ATOM 675 C C . ASP A 1 89 ? 8.357 10.442 1.636 1.00 93.12 89 ASP A C 1
ATOM 677 O O . ASP A 1 89 ? 8.378 10.228 0.423 1.00 93.12 89 ASP A O 1
ATOM 681 N N . SER A 1 90 ? 9.389 11.027 2.252 1.00 91.44 90 SER A N 1
ATOM 682 C CA . SER A 1 90 ? 10.565 11.528 1.534 1.00 91.44 90 SER A CA 1
ATOM 683 C C . SER A 1 90 ? 11.271 10.431 0.727 1.00 91.44 90 SER A C 1
ATOM 685 O O . SER A 1 90 ? 11.675 10.651 -0.419 1.00 91.44 90 SER A O 1
ATOM 687 N N . ALA A 1 91 ? 11.411 9.228 1.294 1.00 92.50 91 ALA A N 1
ATOM 688 C CA . ALA A 1 91 ? 12.013 8.096 0.597 1.00 92.50 91 ALA A CA 1
ATOM 689 C C . ALA A 1 91 ? 11.161 7.623 -0.593 1.00 92.50 91 ALA A C 1
ATOM 691 O O . ALA A 1 91 ? 11.707 7.312 -1.656 1.00 92.50 91 ALA A O 1
ATOM 692 N N . LEU A 1 92 ? 9.834 7.591 -0.441 1.00 93.06 92 LEU A N 1
ATOM 693 C CA . LEU A 1 92 ? 8.910 7.207 -1.508 1.00 93.06 92 LEU A CA 1
ATOM 694 C C . LEU A 1 92 ? 8.897 8.229 -2.647 1.00 93.06 92 LEU A C 1
ATOM 696 O O . LEU A 1 92 ? 8.975 7.826 -3.807 1.00 93.06 92 LEU A O 1
ATOM 700 N N . VAL A 1 93 ? 8.887 9.528 -2.335 1.00 94.62 93 VAL A N 1
ATOM 701 C CA . VAL A 1 93 ? 8.962 10.605 -3.336 1.00 94.62 93 VAL A CA 1
ATOM 702 C C . VAL A 1 93 ? 10.258 10.508 -4.143 1.00 94.62 93 VAL A C 1
ATOM 704 O O . VAL A 1 93 ? 10.213 10.496 -5.372 1.00 94.62 93 VAL A O 1
ATOM 707 N N . LYS A 1 94 ? 11.409 10.333 -3.478 1.00 93.50 94 LYS A N 1
ATOM 708 C CA . LYS A 1 94 ? 12.703 10.154 -4.164 1.00 93.50 94 LYS A CA 1
ATOM 709 C C . LYS A 1 94 ? 12.723 8.920 -5.061 1.00 93.50 94 LYS A C 1
ATOM 711 O O . LYS A 1 94 ? 13.277 8.953 -6.157 1.00 93.50 94 LYS A O 1
ATOM 716 N N . ARG A 1 95 ? 12.123 7.814 -4.613 1.00 92.75 95 ARG A N 1
ATOM 717 C CA . ARG A 1 95 ? 12.039 6.594 -5.421 1.00 92.75 95 ARG A CA 1
ATOM 718 C C . ARG A 1 95 ? 11.168 6.800 -6.659 1.00 92.75 95 ARG A C 1
ATOM 720 O O . ARG A 1 95 ? 11.556 6.351 -7.733 1.00 92.75 95 ARG A O 1
ATOM 727 N N . ALA A 1 96 ? 10.034 7.481 -6.512 1.00 90.81 96 ALA A N 1
ATOM 728 C CA . ALA A 1 96 ? 9.149 7.803 -7.624 1.00 90.81 96 ALA A CA 1
ATOM 729 C C . ALA A 1 96 ? 9.832 8.720 -8.652 1.00 90.81 96 ALA A C 1
ATOM 731 O O . ALA A 1 96 ? 9.686 8.498 -9.850 1.00 90.81 96 ALA A O 1
ATOM 732 N N . GLU A 1 97 ? 10.629 9.695 -8.203 1.00 89.19 97 GLU A N 1
ATOM 733 C CA . GLU A 1 97 ? 11.425 10.560 -9.083 1.00 89.19 97 GLU A CA 1
ATOM 734 C C . GLU A 1 97 ? 12.442 9.753 -9.905 1.00 89.19 97 GLU A C 1
ATOM 736 O O . GLU A 1 97 ? 12.496 9.876 -11.128 1.00 89.19 97 GLU A O 1
ATOM 741 N N . ILE A 1 98 ? 13.192 8.854 -9.258 1.00 88.06 98 ILE A N 1
ATOM 742 C CA . ILE A 1 98 ? 14.144 7.967 -9.943 1.00 88.06 98 ILE A CA 1
ATOM 743 C C . ILE A 1 98 ? 13.425 7.035 -10.925 1.00 88.06 98 ILE A C 1
ATOM 745 O O . ILE A 1 98 ? 13.913 6.792 -12.026 1.00 88.06 98 ILE A O 1
ATOM 749 N N . GLU A 1 99 ? 12.267 6.494 -10.552 1.00 85.88 99 GLU A N 1
ATOM 750 C CA . GLU A 1 99 ? 11.496 5.622 -11.436 1.00 85.88 99 GLU A CA 1
ATOM 751 C C . GLU A 1 99 ? 10.954 6.379 -12.652 1.00 85.88 99 GLU A C 1
ATOM 753 O O . GLU A 1 99 ? 11.060 5.875 -13.768 1.00 85.88 99 GLU A O 1
ATOM 758 N N . ALA A 1 100 ? 10.468 7.609 -12.466 1.00 83.44 100 ALA A N 1
ATOM 759 C CA . ALA A 1 100 ? 10.056 8.479 -13.562 1.00 83.44 100 ALA A CA 1
ATOM 760 C C . ALA A 1 100 ? 11.223 8.780 -14.515 1.00 83.44 100 ALA A C 1
ATOM 762 O O . ALA A 1 100 ? 11.058 8.677 -15.731 1.00 83.44 100 ALA A O 1
ATOM 763 N N . LEU A 1 101 ? 12.415 9.063 -13.978 1.00 82.75 101 LEU A N 1
ATOM 764 C CA . LEU A 1 101 ? 13.633 9.236 -14.775 1.00 82.75 101 LEU A CA 1
ATOM 765 C C . LEU A 1 101 ? 14.004 7.957 -15.539 1.00 82.75 101 LEU A C 1
ATOM 767 O O . LEU A 1 101 ? 14.280 8.023 -16.729 1.00 82.75 101 LEU A O 1
ATOM 771 N N . ASN A 1 102 ? 13.934 6.786 -14.907 1.00 81.56 102 ASN A N 1
ATOM 772 C CA . ASN A 1 102 ? 14.223 5.502 -15.559 1.00 81.56 102 ASN A CA 1
ATOM 773 C C . ASN A 1 102 ? 13.177 5.100 -16.614 1.00 81.56 102 ASN A C 1
ATOM 775 O O . ASN A 1 102 ? 13.462 4.297 -17.505 1.00 81.56 102 ASN A O 1
ATOM 779 N N . VAL A 1 103 ? 11.936 5.574 -16.487 1.00 80.44 103 VAL A N 1
ATOM 780 C CA . VAL A 1 103 ? 10.891 5.402 -17.507 1.00 80.44 103 VAL A CA 1
ATOM 781 C C . VAL A 1 103 ? 11.129 6.362 -18.675 1.00 80.44 103 VAL A C 1
ATOM 783 O O . VAL A 1 103 ? 10.963 5.950 -19.822 1.00 80.44 103 VAL A O 1
ATOM 786 N N . ALA A 1 104 ? 11.564 7.596 -18.404 1.00 75.38 104 ALA A N 1
ATOM 787 C CA . ALA A 1 104 ? 11.938 8.564 -19.433 1.00 75.38 104 ALA A CA 1
ATOM 788 C C . ALA A 1 104 ? 13.190 8.127 -20.213 1.00 75.38 104 ALA A C 1
ATOM 790 O O . ALA A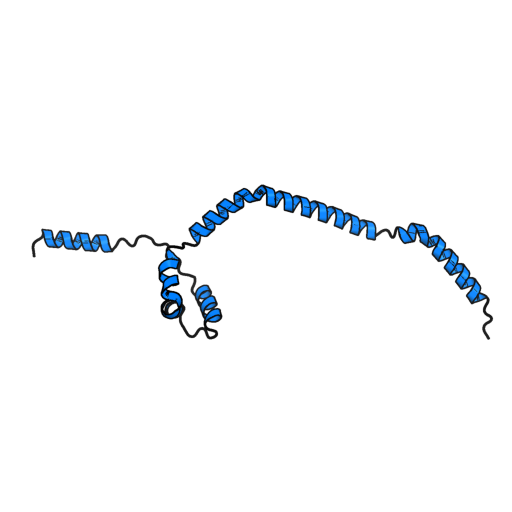 1 104 ? 13.178 8.148 -21.440 1.00 75.38 104 ALA A O 1
ATOM 791 N N . ASP A 1 105 ? 14.232 7.656 -19.526 1.00 70.50 105 ASP A N 1
ATOM 792 C CA . ASP A 1 105 ? 15.461 7.151 -20.152 1.00 70.50 105 ASP A CA 1
ATOM 793 C C . ASP A 1 105 ? 15.178 5.934 -21.046 1.00 70.50 105 ASP A C 1
ATOM 795 O O . ASP A 1 105 ? 15.693 5.829 -22.152 1.00 70.50 105 ASP A O 1
ATOM 799 N N . ARG A 1 106 ? 14.227 5.073 -20.657 1.00 68.06 106 ARG A N 1
ATOM 800 C CA . ARG A 1 106 ? 13.767 3.943 -21.483 1.00 68.06 106 ARG A CA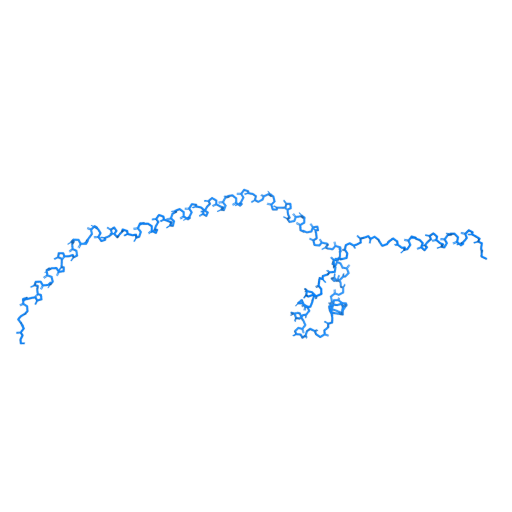 1
ATOM 801 C C . ARG A 1 106 ? 13.118 4.328 -22.820 1.00 68.06 106 ARG A C 1
ATOM 803 O O . ARG A 1 106 ? 12.937 3.439 -23.649 1.00 68.06 106 ARG A O 1
ATOM 810 N N . GLN A 1 107 ? 12.748 5.592 -23.051 1.00 65.38 107 GLN A N 1
ATOM 811 C CA . GLN A 1 107 ? 12.316 6.043 -24.384 1.00 65.38 107 GLN A CA 1
ATOM 812 C C . GLN A 1 107 ? 13.487 6.201 -25.359 1.00 65.38 107 GLN A C 1
ATOM 814 O O . GLN A 1 107 ? 13.276 6.146 -26.571 1.00 65.38 107 GLN A O 1
ATOM 819 N N . ILE A 1 108 ? 14.702 6.403 -24.851 1.00 69.19 108 ILE A N 1
ATOM 820 C CA . ILE A 1 108 ? 15.905 6.594 -25.651 1.00 69.19 108 ILE A CA 1
ATOM 821 C C . ILE A 1 108 ? 16.760 5.338 -25.501 1.00 69.19 108 ILE A C 1
ATOM 823 O O . ILE A 1 108 ? 17.395 5.110 -24.477 1.00 69.19 108 ILE A O 1
ATOM 827 N N . ASP A 1 109 ? 16.802 4.510 -26.543 1.00 77.88 109 ASP A N 1
ATOM 828 C CA . ASP A 1 109 ? 17.720 3.373 -26.568 1.00 77.88 109 ASP A CA 1
ATOM 829 C C . ASP A 1 109 ? 19.150 3.882 -26.807 1.00 77.88 109 ASP A C 1
ATOM 831 O O . ASP A 1 109 ? 19.623 4.012 -27.938 1.00 77.88 109 ASP A O 1
ATOM 835 N N . LEU A 1 110 ? 19.831 4.222 -25.710 1.00 77.81 110 LEU A N 1
ATOM 836 C CA . LEU A 1 110 ? 21.214 4.695 -25.718 1.00 77.81 110 LEU A CA 1
ATOM 837 C C . LEU A 1 110 ? 22.167 3.665 -26.340 1.00 77.81 110 LEU A C 1
ATOM 839 O O . LEU A 1 110 ? 23.148 4.051 -26.977 1.00 77.81 110 LEU A O 1
ATOM 843 N N . ALA A 1 111 ? 21.876 2.367 -26.196 1.00 79.19 111 ALA A N 1
ATOM 844 C CA . ALA A 1 111 ? 22.672 1.310 -26.809 1.00 79.19 111 ALA A CA 1
ATOM 845 C C . ALA A 1 111 ? 22.479 1.303 -28.331 1.00 79.19 111 ALA A C 1
ATOM 847 O O . ALA A 1 111 ? 23.460 1.238 -29.071 1.00 79.19 111 ALA A O 1
ATOM 848 N N . TRP A 1 112 ? 21.244 1.461 -28.810 1.00 84.88 112 TRP A N 1
ATOM 849 C CA . TRP A 1 112 ? 20.955 1.612 -30.236 1.00 84.88 112 TRP A CA 1
ATOM 850 C C . TRP A 1 112 ? 21.541 2.899 -30.825 1.00 84.88 112 TRP A C 1
ATOM 852 O O . TRP A 1 112 ? 22.100 2.860 -31.917 1.00 84.88 112 TRP A O 1
ATOM 862 N N . LEU A 1 113 ? 21.494 4.028 -30.113 1.00 84.19 113 LEU A N 1
ATOM 863 C CA . LEU A 1 113 ? 22.131 5.267 -30.577 1.00 84.19 113 LEU A CA 1
ATOM 864 C C . LEU A 1 113 ? 23.656 5.137 -30.695 1.00 84.19 113 LEU A C 1
ATOM 866 O O . LEU A 1 113 ? 24.248 5.713 -31.603 1.00 84.19 113 LEU A O 1
ATOM 870 N N . ALA A 1 114 ? 24.301 4.387 -29.799 1.00 87.06 114 ALA A N 1
ATOM 871 C CA . ALA A 1 114 ? 25.750 4.197 -29.823 1.00 87.06 114 ALA A CA 1
ATOM 872 C C . ALA A 1 114 ? 26.216 3.112 -30.815 1.00 87.06 114 ALA A C 1
ATOM 874 O O . ALA A 1 114 ? 27.305 3.214 -31.385 1.00 87.06 114 ALA A O 1
ATOM 875 N N . GLU A 1 115 ? 25.431 2.047 -30.997 1.00 90.50 115 GLU A N 1
ATOM 876 C CA . GLU A 1 115 ? 25.855 0.838 -31.720 1.00 90.50 115 GLU A CA 1
ATOM 877 C C . GLU A 1 115 ? 25.030 0.535 -32.981 1.00 90.50 115 GLU A C 1
ATOM 879 O O . GLU A 1 115 ? 25.446 -0.295 -33.793 1.00 90.50 115 GLU A O 1
ATOM 884 N N . GLY A 1 116 ? 23.902 1.215 -33.195 1.00 91.19 116 GLY A N 1
ATOM 885 C CA . GLY A 1 116 ? 22.962 0.945 -34.287 1.00 91.19 116 GLY A CA 1
ATOM 886 C C . GLY A 1 116 ? 23.608 1.029 -35.667 1.00 91.19 116 GLY A C 1
ATOM 887 O O . GLY A 1 116 ? 23.423 0.133 -36.489 1.00 91.19 116 GLY A O 1
ATOM 888 N N . ASP A 1 117 ? 24.467 2.024 -35.897 1.00 93.81 117 ASP A N 1
ATOM 889 C CA . ASP A 1 117 ? 25.204 2.168 -37.159 1.00 93.81 117 ASP A CA 1
ATOM 890 C C . ASP A 1 117 ? 26.144 0.984 -37.430 1.00 93.81 117 ASP A C 1
ATOM 892 O O . ASP A 1 117 ? 26.262 0.519 -38.567 1.00 93.81 117 ASP A O 1
ATOM 896 N N . LYS A 1 118 ? 26.784 0.437 -36.387 1.00 95.25 118 LYS A N 1
ATOM 897 C CA . LYS A 1 118 ? 27.651 -0.745 -36.519 1.00 95.25 118 LYS A CA 1
ATOM 898 C C . LYS A 1 118 ? 26.830 -1.974 -36.896 1.00 95.25 118 LYS A C 1
ATOM 900 O O . LYS A 1 118 ? 27.254 -2.740 -37.762 1.00 95.25 118 LYS A O 1
ATOM 905 N N . ILE A 1 119 ? 25.669 -2.157 -36.262 1.00 92.94 119 ILE A N 1
ATOM 906 C CA . ILE A 1 119 ? 24.749 -3.265 -36.552 1.00 92.94 119 ILE A CA 1
ATOM 907 C C . ILE A 1 119 ? 24.234 -3.147 -37.989 1.00 92.94 119 ILE A C 1
ATOM 909 O O . ILE A 1 119 ? 24.351 -4.105 -38.753 1.00 92.94 119 ILE A O 1
ATOM 913 N N . ASN A 1 120 ? 23.765 -1.965 -38.396 1.00 95.19 120 ASN A N 1
ATOM 914 C CA . ASN A 1 120 ? 23.294 -1.703 -39.757 1.00 95.19 120 ASN A CA 1
ATOM 915 C C . ASN A 1 120 ? 24.378 -2.004 -40.801 1.00 95.19 120 ASN A C 1
ATOM 917 O O . ASN A 1 120 ? 24.121 -2.710 -41.775 1.00 95.19 120 ASN A O 1
ATOM 921 N N . ALA A 1 121 ? 25.623 -1.584 -40.560 1.00 96.12 121 ALA A N 1
ATOM 922 C CA . ALA A 1 121 ? 26.738 -1.876 -41.458 1.00 96.12 121 ALA A CA 1
ATOM 923 C C . ALA A 1 121 ? 27.032 -3.385 -41.599 1.00 96.12 121 ALA A C 1
ATOM 925 O O . ALA A 1 121 ? 27.421 -3.844 -42.679 1.00 96.12 121 ALA A O 1
ATOM 926 N N . GLN A 1 122 ? 26.863 -4.177 -40.532 1.00 96.25 122 GLN A N 1
ATOM 927 C CA . GLN A 1 122 ? 26.988 -5.639 -40.613 1.00 96.25 122 GLN A CA 1
ATOM 928 C C . GLN A 1 122 ? 25.801 -6.273 -41.341 1.00 96.25 122 GLN A C 1
ATOM 930 O O . GLN A 1 122 ? 26.006 -7.183 -42.145 1.00 96.25 122 GLN A O 1
ATOM 935 N N . MET A 1 123 ? 24.586 -5.769 -41.127 1.00 95.50 123 MET A N 1
ATOM 936 C CA . MET A 1 123 ? 23.391 -6.235 -41.834 1.00 95.50 123 MET A CA 1
ATOM 937 C C . MET A 1 123 ? 23.490 -5.982 -43.340 1.00 95.50 123 MET A C 1
ATOM 939 O O . MET A 1 123 ? 23.198 -6.874 -44.133 1.00 95.50 123 MET A O 1
ATOM 943 N N . GLU A 1 124 ? 24.007 -4.828 -43.762 1.00 96.31 124 GLU A N 1
ATOM 944 C CA . GLU A 1 124 ? 24.274 -4.568 -45.179 1.00 96.31 124 GLU A CA 1
ATOM 945 C C . GLU A 1 124 ? 25.336 -5.508 -45.765 1.00 96.31 124 GLU A C 1
ATOM 947 O O . GLU A 1 124 ? 25.229 -5.946 -46.911 1.00 96.31 124 GLU A O 1
ATOM 952 N N . ARG A 1 125 ? 26.391 -5.824 -44.999 1.00 95.50 125 ARG A N 1
ATOM 953 C CA . ARG A 1 125 ? 27.402 -6.810 -45.422 1.00 95.50 125 ARG A CA 1
ATOM 954 C C . ARG A 1 125 ? 26.781 -8.188 -45.597 1.00 95.50 125 ARG A C 1
ATOM 956 O O . ARG A 1 125 ? 27.084 -8.856 -46.583 1.00 95.50 125 ARG A O 1
ATOM 963 N N . LEU A 1 126 ? 25.924 -8.593 -44.663 1.00 96.00 126 LEU A N 1
ATOM 964 C CA . LEU A 1 126 ? 25.191 -9.848 -44.733 1.00 96.00 126 LEU A CA 1
ATOM 965 C C . LEU A 1 126 ? 24.289 -9.886 -45.970 1.00 96.00 126 LEU A C 1
ATOM 967 O O . LEU A 1 126 ? 24.372 -10.848 -46.729 1.00 96.00 126 LEU A O 1
ATOM 971 N N . GLN A 1 127 ? 23.517 -8.826 -46.226 1.00 94.25 127 GLN A N 1
ATOM 972 C CA . GLN A 1 127 ? 22.660 -8.727 -47.409 1.00 94.25 127 GLN A CA 1
ATOM 973 C C . GLN A 1 127 ? 23.471 -8.875 -48.701 1.00 94.25 127 GLN A C 1
ATOM 975 O O . GLN A 1 127 ? 23.158 -9.723 -49.528 1.00 94.25 127 GLN A O 1
ATOM 980 N N . ARG A 1 128 ? 24.595 -8.155 -48.831 1.00 94.88 128 ARG A N 1
ATOM 981 C CA . ARG A 1 128 ? 25.483 -8.288 -49.999 1.00 94.88 128 ARG A CA 1
ATOM 982 C C . ARG A 1 128 ? 26.035 -9.699 -50.181 1.00 94.88 128 ARG A C 1
ATOM 984 O O . ARG A 1 128 ? 26.303 -10.101 -51.309 1.00 94.88 128 ARG A O 1
ATOM 991 N N . ASN A 1 129 ? 26.270 -10.430 -49.095 1.00 95.00 129 ASN A N 1
ATOM 992 C CA . ASN A 1 129 ? 26.710 -11.819 -49.180 1.00 95.00 129 ASN A CA 1
ATOM 993 C C . ASN A 1 129 ? 25.576 -12.738 -49.647 1.00 95.00 129 ASN A C 1
ATOM 995 O O . ASN A 1 129 ? 25.837 -13.629 -50.448 1.00 95.00 129 ASN A O 1
ATOM 999 N N . ILE A 1 130 ? 24.342 -12.499 -49.193 1.00 93.19 130 ILE A N 1
ATOM 1000 C CA . ILE A 1 130 ? 23.146 -13.229 -49.639 1.00 93.19 130 ILE A CA 1
ATOM 1001 C C . ILE A 1 130 ? 22.884 -12.974 -51.127 1.00 93.19 130 ILE A C 1
ATOM 1003 O O . ILE A 1 130 ? 22.717 -13.926 -51.879 1.00 93.19 130 ILE A O 1
ATOM 1007 N N . ASP A 1 131 ? 22.938 -11.719 -51.575 1.00 92.75 131 ASP A N 1
ATOM 1008 C CA . ASP A 1 131 ? 22.679 -11.342 -52.975 1.00 92.75 131 ASP A CA 1
ATOM 1009 C C . ASP A 1 131 ? 23.692 -11.952 -53.961 1.00 92.75 131 ASP A C 1
ATOM 1011 O O . ASP A 1 131 ? 23.433 -12.061 -55.157 1.00 92.75 131 ASP A O 1
ATOM 1015 N N . ARG A 1 132 ? 24.870 -12.351 -53.467 1.00 91.19 132 ARG A N 1
ATOM 1016 C CA . ARG A 1 132 ? 25.907 -13.039 -54.251 1.00 91.19 132 ARG A CA 1
ATOM 1017 C C . ARG A 1 132 ? 25.668 -14.539 -54.388 1.00 91.19 132 ARG A C 1
ATOM 1019 O O . ARG A 1 132 ? 26.422 -15.186 -55.113 1.00 91.19 132 ARG A O 1
ATOM 1026 N N . ILE A 1 133 ? 24.679 -15.101 -53.696 1.00 90.31 133 ILE A N 1
ATOM 1027 C CA . ILE A 1 133 ? 24.310 -16.508 -53.838 1.00 90.31 133 ILE A CA 1
ATOM 1028 C C . ILE A 1 133 ? 23.521 -16.641 -55.149 1.00 90.31 133 ILE A C 1
ATOM 1030 O O . ILE A 1 133 ? 22.430 -16.080 -55.254 1.00 90.31 133 ILE A O 1
ATOM 1034 N N . PRO A 1 134 ? 24.041 -17.351 -56.166 1.00 79.69 134 PRO A N 1
ATOM 1035 C CA . PRO A 1 134 ? 23.288 -17.583 -57.388 1.00 79.69 134 PRO A CA 1
ATOM 1036 C C . PRO A 1 134 ? 22.048 -18.417 -57.057 1.00 79.69 134 PRO A C 1
ATOM 1038 O O . PRO A 1 134 ? 22.153 -19.474 -56.432 1.00 79.69 134 PRO A O 1
ATOM 1041 N N . LEU A 1 135 ? 20.875 -17.931 -57.463 1.00 72.62 135 LEU A N 1
ATOM 1042 C CA . LEU A 1 135 ? 19.648 -18.718 -57.415 1.00 72.62 135 LEU A CA 1
ATOM 1043 C C . LEU A 1 135 ? 19.806 -19.869 -58.415 1.00 72.62 135 LEU A C 1
ATOM 1045 O O . LEU A 1 135 ? 19.950 -19.626 -59.614 1.00 72.62 135 LEU A O 1
ATOM 1049 N N . ALA A 1 136 ? 19.871 -21.090 -57.888 1.00 61.50 136 ALA A N 1
ATOM 1050 C CA . ALA A 1 136 ? 19.857 -22.321 -58.670 1.00 61.50 136 ALA A CA 1
ATOM 1051 C C . ALA A 1 136 ? 18.452 -22.611 -59.212 1.00 61.50 136 ALA A C 1
ATOM 1053 O O . ALA A 1 136 ? 17.472 -22.303 -58.494 1.00 61.50 136 ALA A O 1
#

Foldseek 3Di:
DDPVVVVVVVVVVVVVPPPPPLPPPPPPQVVLLVVCCVVVVPSPDRSVRCCVPPNVVCVVCVSVVPVVVVVVVVVVVVVVCPVVVVVVVVVVVVVVVVVVVVVVVVVDPPVCVVCVVVVVVVVVVVVVVVVPDDDD

Secondary structure (DSSP, 8-state):
--HHHHHHHHHHHHHTT-----------HHHHHHHHHHHHSS--S-HHHHHHHT-HHHHHHHTTS-HHHHHHHHHHHHHTTHHHHHHHHHHHHHHHHHHHHHHHHTTS-HHHHHHHHHHHHHHHHHHHHHHTS---

Radius of gyration: 38.88 Å; chains: 1; bounding box: 71×35×120 Å